Protein AF-A0A2V4PLL8-F1 (afdb_monomer_lite)

InterPro domains:
  IPR000768 NAD:arginine ADP-ribosyltransferase, ART [PF01129] (2-124)

pLDDT: mean 89.36, std 10.66, range [39.69, 97.69]

Radius of gyration: 14.72 Å; chains: 1; bounding box: 43×27×40 Å

Organism: Pseudomonas syringae pv. maculicola (NCBI:txid59511)

Structure (mmCIF, N/CA/C/O backbone):
data_AF-A0A2V4PLL8-F1
#
_entry.id   AF-A0A2V4PLL8-F1
#
loop_
_atom_site.group_PDB
_atom_site.id
_atom_site.type_symbol
_atom_site.label_atom_id
_atom_site.label_alt_id
_atom_site.label_comp_id
_atom_site.label_asym_id
_atom_site.label_entity_id
_atom_site.label_seq_id
_atom_site.pdbx_PDB_ins_code
_atom_site.Cartn_x
_atom_site.Cartn_y
_atom_site.Cartn_z
_atom_site.occupancy
_atom_site.B_iso_or_equiv
_atom_site.auth_seq_id
_atom_site.auth_comp_id
_atom_site.auth_asym_id
_atom_site.auth_atom_id
_atom_site.pdbx_PDB_model_num
ATOM 1 N N . MET A 1 1 ? 3.994 18.434 -11.776 1.00 63.34 1 MET A N 1
ATOM 2 C CA . MET A 1 1 ? 4.853 17.495 -11.018 1.00 63.34 1 MET A CA 1
ATOM 3 C C . MET A 1 1 ? 4.157 16.152 -10.821 1.00 63.34 1 MET A C 1
ATOM 5 O O . MET A 1 1 ? 4.685 15.159 -11.295 1.00 63.34 1 MET A O 1
ATOM 9 N N . VAL A 1 2 ? 2.945 16.130 -10.252 1.00 78.50 2 VAL A N 1
ATOM 10 C CA . VAL A 1 2 ? 2.124 14.910 -10.086 1.00 78.50 2 VAL A CA 1
ATOM 11 C C . VAL A 1 2 ? 1.941 14.129 -11.397 1.00 78.50 2 VAL A C 1
ATOM 13 O O . VAL A 1 2 ? 2.219 12.937 -11.434 1.00 78.50 2 VAL A O 1
ATOM 16 N N . GLU A 1 3 ? 1.580 14.798 -12.496 1.00 85.56 3 GLU A N 1
ATOM 17 C CA . GLU A 1 3 ? 1.367 14.130 -13.795 1.00 85.56 3 GLU A CA 1
ATOM 18 C C . GLU A 1 3 ? 2.640 13.518 -14.400 1.00 85.56 3 GLU A C 1
ATOM 20 O O . GLU A 1 3 ? 2.586 12.474 -15.047 1.00 85.56 3 GLU A O 1
ATOM 25 N N . ALA A 1 4 ? 3.807 14.116 -14.143 1.00 87.62 4 ALA A N 1
ATOM 26 C CA . ALA A 1 4 ? 5.080 13.561 -14.596 1.00 87.62 4 ALA A CA 1
ATOM 27 C C . ALA A 1 4 ? 5.420 12.272 -13.835 1.00 87.62 4 ALA A C 1
ATOM 29 O O . ALA A 1 4 ? 5.843 11.299 -14.455 1.00 87.62 4 ALA A O 1
ATOM 30 N N . LEU A 1 5 ? 5.169 12.242 -12.520 1.00 88.00 5 LEU A N 1
ATOM 31 C CA . LEU A 1 5 ? 5.356 11.039 -11.711 1.00 88.00 5 LEU A CA 1
ATOM 32 C C . LEU A 1 5 ? 4.374 9.936 -12.121 1.00 88.00 5 LEU A C 1
ATOM 34 O O . LEU A 1 5 ? 4.809 8.818 -12.376 1.00 88.00 5 LEU A O 1
ATOM 38 N N . LYS A 1 6 ? 3.080 10.255 -12.291 1.00 87.62 6 LYS A N 1
ATOM 39 C CA . LYS A 1 6 ? 2.087 9.294 -12.811 1.00 87.62 6 LYS A CA 1
ATOM 40 C C . LYS A 1 6 ? 2.541 8.692 -14.142 1.00 87.62 6 LYS A C 1
ATOM 42 O O . LYS A 1 6 ? 2.541 7.475 -14.303 1.00 87.62 6 LYS A O 1
ATOM 47 N N . SER A 1 7 ? 2.968 9.540 -15.081 1.00 91.06 7 SER A N 1
ATOM 48 C CA . SER A 1 7 ? 3.456 9.097 -16.390 1.00 91.06 7 SER A CA 1
ATOM 49 C C . SER A 1 7 ? 4.719 8.236 -16.284 1.00 91.06 7 SER A C 1
ATOM 51 O O . SER A 1 7 ? 4.828 7.227 -16.977 1.00 91.06 7 SER A O 1
ATOM 53 N N . GLY A 1 8 ? 5.660 8.612 -15.415 1.00 91.25 8 GLY A N 1
ATOM 54 C CA . GLY A 1 8 ? 6.888 7.860 -15.165 1.00 91.25 8 GLY A CA 1
ATOM 55 C C . GLY A 1 8 ? 6.607 6.462 -14.620 1.00 91.25 8 GLY A C 1
ATOM 56 O O . GLY A 1 8 ? 7.040 5.481 -15.220 1.00 91.25 8 GLY A O 1
ATOM 57 N N . LEU A 1 9 ? 5.807 6.362 -13.554 1.00 91.81 9 LEU A N 1
ATOM 58 C CA . LEU A 1 9 ? 5.419 5.076 -12.966 1.00 91.81 9 LEU A CA 1
ATOM 59 C C . LEU A 1 9 ? 4.672 4.197 -13.975 1.00 91.81 9 LEU A C 1
ATOM 61 O O . LEU A 1 9 ? 4.987 3.020 -14.108 1.00 91.81 9 LEU A O 1
ATOM 65 N N . ALA A 1 10 ? 3.752 4.768 -14.759 1.00 92.25 10 ALA A N 1
ATOM 66 C CA . ALA A 1 10 ? 3.019 4.024 -15.784 1.00 92.25 10 ALA A CA 1
ATOM 67 C C . ALA A 1 10 ? 3.920 3.472 -16.904 1.00 92.25 10 ALA A C 1
ATOM 69 O O . ALA A 1 10 ? 3.582 2.464 -17.527 1.00 92.25 10 ALA A O 1
ATOM 70 N N . LYS A 1 11 ? 5.052 4.128 -17.192 1.00 93.12 11 LYS A N 1
ATOM 71 C CA . LYS A 1 11 ? 6.058 3.607 -18.129 1.00 93.12 11 LYS A CA 1
ATOM 72 C C . LYS A 1 11 ? 6.869 2.482 -17.492 1.00 93.12 11 LYS A C 1
ATOM 74 O O . LYS A 1 11 ? 7.015 1.445 -18.128 1.00 93.12 11 LYS A O 1
ATOM 79 N N . LEU A 1 12 ? 7.339 2.676 -16.258 1.00 93.25 12 LEU A N 1
ATOM 80 C CA . LEU A 1 12 ? 8.117 1.677 -15.517 1.00 93.25 12 LEU A CA 1
ATOM 81 C C . LEU A 1 12 ? 7.322 0.391 -15.274 1.00 93.25 12 LEU A C 1
ATOM 83 O O . LEU A 1 12 ? 7.858 -0.689 -15.466 1.00 93.25 12 LEU A O 1
ATOM 87 N N . ALA A 1 13 ? 6.026 0.488 -14.967 1.00 92.00 13 ALA A N 1
ATOM 88 C CA . ALA A 1 13 ? 5.156 -0.667 -14.726 1.00 92.00 13 ALA A CA 1
ATOM 89 C C . ALA A 1 13 ? 5.066 -1.658 -15.910 1.00 92.00 13 ALA A C 1
ATOM 91 O O . ALA A 1 13 ? 4.649 -2.804 -15.737 1.00 92.00 13 ALA A O 1
ATOM 92 N N . ARG A 1 14 ? 5.439 -1.230 -17.126 1.00 92.56 14 ARG A N 1
ATOM 93 C CA . ARG A 1 14 ? 5.466 -2.084 -18.328 1.00 92.56 14 ARG A CA 1
ATOM 94 C C . ARG A 1 14 ? 6.703 -2.973 -18.400 1.00 92.56 14 ARG A C 1
ATOM 96 O O . ARG A 1 14 ? 6.701 -3.926 -19.174 1.00 92.56 14 ARG A O 1
ATOM 103 N N . ASP A 1 15 ? 7.739 -2.643 -17.641 1.00 94.06 15 ASP A N 1
ATOM 104 C CA . ASP A 1 15 ? 8.961 -3.424 -17.551 1.00 94.06 15 ASP A CA 1
ATOM 105 C C . ASP A 1 15 ? 8.856 -4.399 -16.364 1.00 94.06 15 ASP A C 1
ATOM 107 O O . ASP A 1 15 ? 8.627 -3.956 -15.232 1.00 94.06 15 ASP A O 1
ATOM 111 N N . PRO A 1 16 ? 9.014 -5.717 -16.587 1.00 92.50 16 PRO A N 1
ATOM 112 C CA . PRO A 1 16 ? 8.994 -6.710 -15.519 1.00 92.50 16 PRO A CA 1
ATOM 113 C C . PRO A 1 16 ? 10.003 -6.452 -14.392 1.00 92.50 16 PRO A C 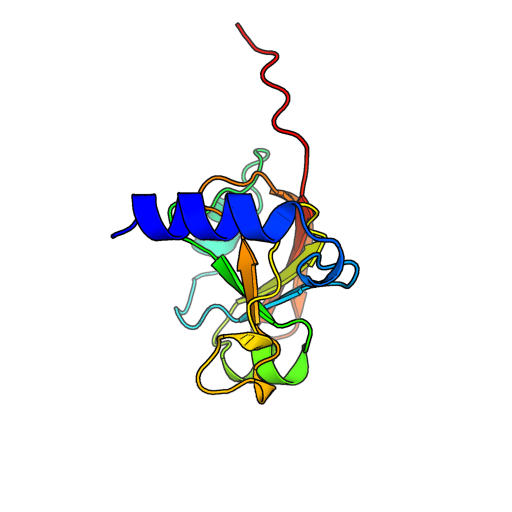1
ATOM 115 O O . PRO A 1 16 ? 9.745 -6.862 -13.263 1.00 92.50 16 PRO A O 1
ATOM 118 N N . GLU A 1 17 ? 11.124 -5.771 -14.659 1.00 92.25 17 GLU A N 1
ATOM 119 C CA . GLU A 1 17 ? 12.139 -5.467 -13.637 1.00 92.25 17 GLU A CA 1
ATOM 120 C C . GLU A 1 17 ? 11.615 -4.516 -12.546 1.00 92.25 17 GLU A C 1
ATOM 122 O O . GLU A 1 17 ? 12.024 -4.598 -11.385 1.00 92.25 17 GLU A O 1
ATOM 127 N N . TYR A 1 18 ? 10.665 -3.641 -12.894 1.00 93.88 18 TYR A N 1
ATOM 128 C CA . TYR A 1 18 ? 10.075 -2.679 -11.960 1.00 93.88 18 TYR A CA 1
ATOM 129 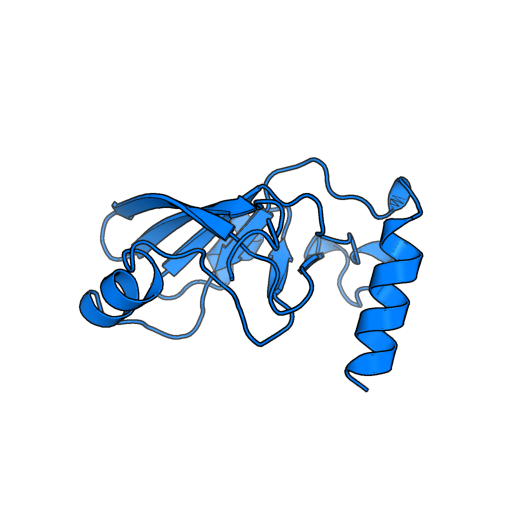C C . TYR A 1 18 ? 8.731 -3.138 -11.382 1.00 93.88 18 TYR A C 1
ATOM 131 O O . TYR A 1 18 ? 8.103 -2.388 -10.633 1.00 93.88 18 TYR A O 1
ATOM 139 N N . GLN A 1 19 ? 8.276 -4.352 -11.693 1.00 93.56 19 GLN A N 1
ATOM 140 C CA . GLN A 1 19 ? 7.071 -4.920 -11.090 1.00 93.56 19 GLN A CA 1
ATOM 141 C C . GLN A 1 19 ? 7.370 -5.496 -9.705 1.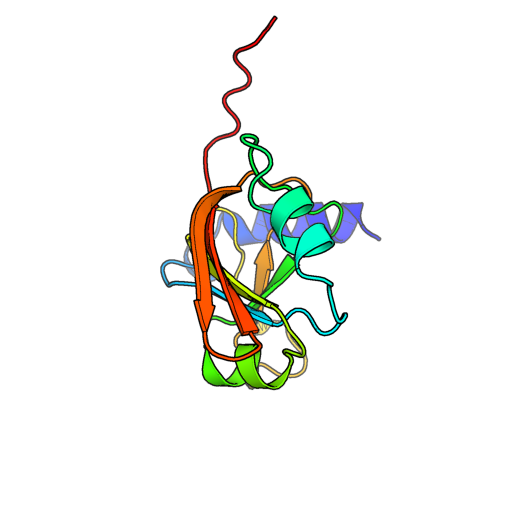00 93.56 19 GLN A C 1
ATOM 143 O O . GLN A 1 19 ? 8.449 -6.025 -9.439 1.00 93.56 19 GLN A O 1
ATOM 148 N N . VAL A 1 20 ? 6.389 -5.416 -8.806 1.00 93.50 20 VAL A N 1
ATOM 149 C CA . VAL A 1 20 ? 6.493 -5.973 -7.454 1.00 93.50 20 VAL A CA 1
ATOM 150 C C . VAL A 1 20 ? 5.589 -7.193 -7.333 1.00 93.50 20 V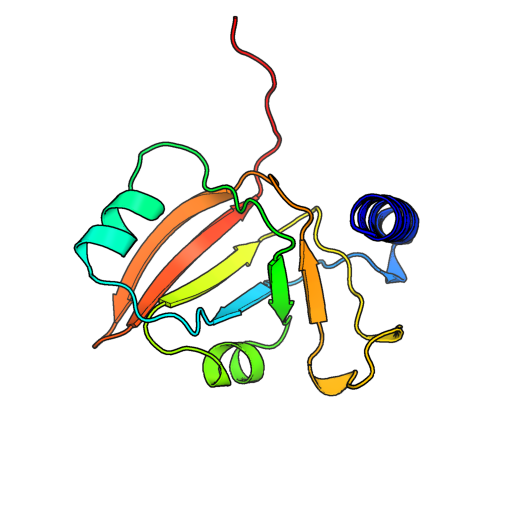AL A C 1
ATOM 152 O O . VAL A 1 20 ? 4.373 -7.081 -7.429 1.00 93.50 20 VAL A O 1
ATOM 155 N N . ALA A 1 21 ? 6.183 -8.361 -7.086 1.00 90.19 21 ALA A N 1
ATOM 156 C CA . ALA A 1 21 ? 5.463 -9.631 -6.917 1.00 90.19 21 ALA A CA 1
ATOM 157 C C . ALA A 1 21 ? 5.465 -10.149 -5.464 1.00 90.19 21 ALA A C 1
ATOM 159 O O . ALA A 1 21 ? 5.139 -11.307 -5.207 1.00 90.19 21 ALA A O 1
ATOM 160 N N . VAL A 1 22 ? 5.868 -9.309 -4.510 1.00 93.50 22 VAL A N 1
ATOM 161 C CA . VAL A 1 22 ? 5.973 -9.644 -3.083 1.00 93.50 22 VAL A CA 1
ATOM 162 C C . VAL A 1 22 ? 5.040 -8.760 -2.252 1.00 93.50 22 VAL A C 1
ATOM 164 O O . VAL A 1 22 ? 4.666 -7.679 -2.712 1.00 93.50 22 VAL A O 1
ATOM 167 N N . PRO A 1 23 ? 4.655 -9.185 -1.034 1.00 95.44 23 PRO A N 1
ATOM 168 C CA . PRO A 1 23 ? 3.895 -8.336 -0.127 1.00 95.44 23 PRO A CA 1
ATOM 169 C C . PRO A 1 23 ? 4.597 -7.004 0.150 1.00 95.44 23 PRO A C 1
ATOM 171 O O . PRO A 1 23 ? 5.823 -6.931 0.247 1.00 95.44 23 PRO A O 1
ATOM 174 N N . LEU A 1 24 ? 3.789 -5.961 0.306 1.00 97.12 24 LEU A N 1
ATOM 175 C CA . LEU A 1 24 ? 4.224 -4.607 0.607 1.00 97.12 24 LEU A CA 1
ATOM 176 C C . LEU A 1 24 ? 3.783 -4.189 2.002 1.00 97.12 24 LEU A C 1
ATOM 178 O O . LEU A 1 24 ? 2.796 -4.684 2.550 1.00 97.12 24 LEU A O 1
ATOM 182 N N . HIS A 1 25 ? 4.521 -3.246 2.569 1.00 96.06 25 HIS A N 1
ATOM 183 C CA . HIS A 1 25 ? 4.345 -2.794 3.936 1.00 96.06 25 HIS A CA 1
ATOM 184 C C . HIS A 1 25 ? 4.412 -1.276 4.017 1.00 96.06 25 HIS A C 1
ATOM 186 O O . HIS A 1 25 ? 5.248 -0.638 3.373 1.00 96.06 25 HIS A O 1
ATOM 192 N N . ARG A 1 26 ? 3.553 -0.689 4.848 1.00 94.25 26 ARG A N 1
ATOM 193 C CA . ARG A 1 26 ? 3.587 0.745 5.148 1.00 94.25 26 ARG A CA 1
ATOM 194 C C . ARG A 1 26 ? 3.184 0.997 6.591 1.00 94.25 26 ARG A C 1
ATOM 196 O O . ARG A 1 26 ? 2.075 0.654 6.988 1.00 94.25 26 ARG A O 1
ATOM 203 N N . GLY A 1 27 ? 4.063 1.640 7.351 1.00 92.50 27 GLY A N 1
ATOM 204 C CA . GLY A 1 27 ? 3.685 2.300 8.596 1.00 92.50 27 GLY A CA 1
ATOM 205 C C . GLY A 1 27 ? 3.000 3.633 8.302 1.00 92.50 27 GLY A C 1
ATOM 206 O O . GLY A 1 27 ? 3.401 4.359 7.391 1.00 92.50 27 GLY A O 1
ATOM 207 N N . ILE A 1 28 ? 1.954 3.958 9.056 1.00 90.06 28 ILE A N 1
ATOM 208 C CA . ILE A 1 28 ? 1.374 5.300 9.068 1.00 90.06 28 ILE A CA 1
ATOM 209 C C . ILE A 1 28 ? 1.946 6.032 10.283 1.00 90.06 28 ILE A C 1
ATOM 211 O O . ILE A 1 28 ? 1.693 5.654 11.427 1.00 90.06 28 ILE A O 1
ATOM 215 N N . GLU A 1 29 ? 2.706 7.096 10.021 1.00 85.56 29 GLU A N 1
ATOM 216 C CA . GLU A 1 29 ? 3.317 7.937 11.058 1.00 85.56 29 GLU A CA 1
ATOM 217 C C . GLU A 1 29 ? 2.272 8.762 11.823 1.00 85.56 29 GLU A C 1
ATOM 219 O O . GLU A 1 29 ? 2.395 8.984 13.026 1.00 85.56 29 GLU A O 1
ATOM 224 N N . LYS A 1 30 ? 1.197 9.196 11.155 1.00 86.69 30 LYS A N 1
ATOM 225 C CA . LYS A 1 30 ? 0.107 9.915 11.818 1.00 86.69 30 LYS A CA 1
ATOM 226 C C . LYS A 1 30 ? -0.620 8.984 12.791 1.00 86.69 30 LYS A C 1
ATOM 228 O O . LYS A 1 30 ? -1.225 8.004 12.361 1.00 86.69 30 LYS A O 1
ATOM 233 N N . THR A 1 31 ? -0.642 9.353 14.070 1.00 89.00 31 THR A N 1
ATOM 234 C CA . THR A 1 31 ? -1.477 8.688 15.076 1.00 89.00 31 THR A CA 1
ATOM 235 C C . THR A 1 31 ? -2.952 8.784 14.693 1.00 89.00 31 THR A C 1
ATOM 237 O O . THR A 1 31 ? -3.443 9.881 14.418 1.00 89.00 31 THR A O 1
ATOM 240 N N . MET A 1 32 ? -3.649 7.647 14.686 1.00 91.31 32 MET A N 1
ATOM 241 C CA . MET A 1 32 ? -5.090 7.567 14.432 1.00 91.31 32 MET A CA 1
ATOM 242 C C . MET A 1 32 ? -5.825 7.013 15.647 1.00 91.31 32 MET A C 1
ATOM 244 O O . MET A 1 32 ? -5.332 6.101 16.316 1.00 91.31 32 MET A O 1
ATOM 248 N N . SER A 1 33 ? -7.010 7.551 15.928 1.00 94.31 33 SER A N 1
ATOM 249 C CA . SER A 1 33 ? -7.904 6.959 16.925 1.00 94.31 33 SER A CA 1
ATOM 250 C C . SER A 1 33 ? -8.524 5.659 16.401 1.00 94.31 33 SER A C 1
ATOM 252 O O . SER A 1 33 ? -8.615 5.437 15.192 1.00 94.31 33 SER A O 1
ATOM 254 N N . ASP A 1 34 ? -9.012 4.806 17.305 1.00 94.75 34 ASP A N 1
ATOM 255 C CA . ASP A 1 34 ? -9.725 3.582 16.912 1.00 94.75 34 ASP A CA 1
ATOM 256 C C . ASP A 1 34 ? -10.947 3.893 16.034 1.00 94.75 34 ASP A C 1
ATOM 258 O O . ASP A 1 34 ? -11.211 3.187 15.064 1.00 94.75 34 ASP A O 1
ATOM 262 N N . GLU A 1 35 ? -11.659 4.986 16.321 1.00 95.19 35 GLU A N 1
ATOM 263 C CA . GLU A 1 35 ? -12.794 5.439 15.514 1.00 95.19 35 GLU A CA 1
ATOM 264 C C . GLU A 1 35 ? -12.361 5.838 14.096 1.00 95.19 35 GLU A C 1
ATOM 266 O O . GLU A 1 35 ? -13.009 5.455 13.120 1.00 95.19 35 GLU A O 1
ATOM 271 N N . GLU A 1 36 ? -11.244 6.560 13.960 1.00 95.00 36 GLU A N 1
ATOM 272 C CA . GLU A 1 36 ? -10.698 6.944 12.655 1.00 95.00 36 GLU A CA 1
ATOM 273 C C . GLU A 1 36 ? -10.278 5.721 11.835 1.00 95.00 36 GLU A C 1
ATOM 275 O O . GLU A 1 36 ? -10.582 5.652 10.640 1.00 95.00 36 GLU A O 1
ATOM 280 N N . VAL A 1 37 ? -9.631 4.736 12.468 1.00 95.31 37 VAL A N 1
ATOM 281 C CA . VAL A 1 37 ? -9.242 3.479 11.813 1.00 95.31 37 VAL A CA 1
ATOM 282 C C . VAL A 1 37 ? -10.477 2.726 11.331 1.00 95.31 37 VAL A C 1
ATOM 284 O O . VAL A 1 37 ? -10.551 2.365 10.157 1.00 95.31 37 VAL A O 1
ATOM 287 N N . MET A 1 38 ? -11.475 2.535 12.195 1.00 95.25 38 MET A N 1
ATOM 288 C CA . MET A 1 38 ? -12.700 1.820 11.830 1.00 95.25 38 MET A CA 1
ATOM 289 C C . MET A 1 38 ? -13.463 2.541 10.716 1.00 95.25 38 MET A C 1
ATOM 291 O O . MET A 1 38 ? -13.905 1.907 9.761 1.00 95.25 38 MET A O 1
AT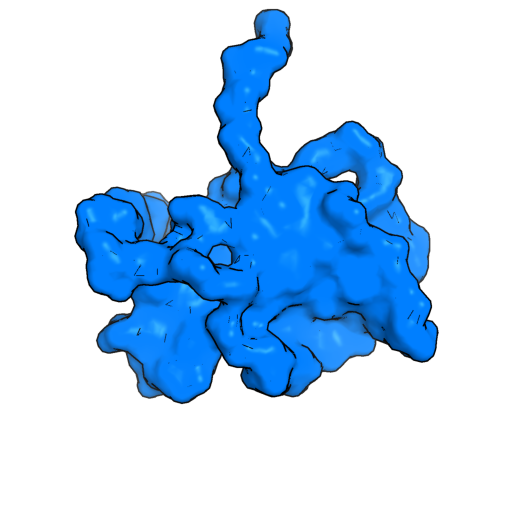OM 295 N N . LYS A 1 39 ? -13.566 3.871 10.771 1.00 94.25 39 LYS A N 1
ATOM 296 C CA . LYS A 1 39 ? -14.206 4.656 9.709 1.00 94.25 39 LYS A CA 1
ATOM 297 C C . LYS A 1 39 ? -13.475 4.525 8.372 1.00 94.25 39 LYS A C 1
ATOM 299 O O . LYS A 1 39 ? -14.123 4.475 7.328 1.00 94.25 39 LYS A O 1
ATOM 304 N N . ARG A 1 40 ? -12.140 4.493 8.392 1.00 93.69 40 ARG A N 1
ATOM 305 C CA . ARG A 1 40 ? -11.309 4.435 7.182 1.00 93.69 40 ARG A CA 1
ATOM 306 C C . ARG A 1 40 ? -11.260 3.036 6.569 1.00 93.69 40 ARG A C 1
ATOM 308 O O . ARG A 1 40 ? -11.365 2.918 5.352 1.00 93.69 40 ARG A O 1
ATOM 315 N N . PHE A 1 41 ? -11.113 2.002 7.393 1.00 95.31 41 PHE A N 1
ATOM 316 C CA . PHE A 1 41 ? -10.807 0.640 6.944 1.00 95.31 41 PHE A CA 1
ATOM 317 C C . PHE A 1 41 ? -11.948 -0.367 7.154 1.00 95.31 41 PHE A C 1
ATOM 319 O O . PHE A 1 41 ? -11.866 -1.479 6.657 1.00 95.31 41 PHE A O 1
ATOM 326 N N . ASN A 1 42 ? -13.039 -0.002 7.829 1.00 92.19 42 ASN A N 1
ATOM 327 C CA . ASN A 1 42 ? -14.230 -0.851 7.972 1.00 92.19 42 ASN A CA 1
ATOM 328 C C . ASN A 1 42 ? -15.482 -0.200 7.358 1.00 92.19 42 ASN A C 1
ATOM 330 O O . ASN A 1 42 ? -16.595 -0.340 7.859 1.00 92.19 42 ASN A O 1
ATOM 334 N N . SER A 1 43 ? -15.302 0.563 6.279 1.00 85.88 43 SER A N 1
ATOM 335 C CA . SER A 1 43 ? -16.378 1.332 5.637 1.00 85.88 43 SER A CA 1
ATOM 336 C C . SER A 1 43 ? -17.301 0.495 4.739 1.00 85.88 43 SER A C 1
ATOM 338 O O . SER A 1 43 ? -18.313 1.006 4.259 1.00 85.88 43 SER A O 1
ATOM 340 N N . GLY A 1 44 ? -16.945 -0.767 4.466 1.00 85.12 44 GLY A N 1
ATOM 341 C CA . GLY A 1 44 ? -17.625 -1.619 3.483 1.00 85.12 44 GLY A CA 1
ATOM 342 C C . GLY A 1 44 ? -17.379 -1.209 2.024 1.00 85.12 44 GLY A C 1
ATOM 343 O O . GLY A 1 44 ? -18.035 -1.729 1.126 1.00 85.12 44 GLY A O 1
ATOM 344 N N . ARG A 1 45 ? -16.458 -0.269 1.776 1.00 89.81 45 ARG A N 1
ATOM 345 C CA . ARG A 1 45 ? -16.038 0.174 0.439 1.00 89.81 45 ARG A CA 1
ATOM 346 C C . ARG A 1 45 ? -14.538 -0.061 0.254 1.00 89.81 45 ARG A C 1
ATOM 348 O O . ARG A 1 45 ? -13.816 -0.060 1.254 1.00 89.81 45 ARG A O 1
ATOM 355 N N . PRO A 1 46 ? -14.052 -0.197 -0.994 1.00 93.94 46 PRO A N 1
ATOM 356 C CA . PRO A 1 46 ? -12.621 -0.231 -1.253 1.00 93.94 46 PRO A CA 1
ATOM 357 C C . PRO A 1 46 ? -11.926 1.004 -0.677 1.00 93.94 46 PRO A C 1
ATOM 359 O O . PRO A 1 46 ? -12.369 2.140 -0.870 1.00 93.94 46 PRO A O 1
ATOM 362 N N . TYR A 1 47 ? -10.828 0.768 0.026 1.00 95.31 47 TYR A N 1
ATOM 363 C CA . TYR A 1 47 ? -9.910 1.793 0.474 1.00 95.31 47 TYR A CA 1
ATOM 364 C C . TYR A 1 47 ? -9.165 2.386 -0.727 1.00 95.31 47 TYR A C 1
ATOM 366 O O . TYR A 1 47 ? -8.671 1.655 -1.586 1.00 95.31 47 TYR A O 1
ATOM 374 N N . ARG A 1 48 ? -9.074 3.716 -0.771 1.00 95.25 48 ARG A N 1
ATOM 375 C CA . ARG A 1 48 ? -8.303 4.472 -1.762 1.00 95.25 48 ARG A CA 1
ATOM 376 C C . ARG A 1 48 ? -7.521 5.563 -1.049 1.00 95.25 48 ARG A C 1
ATOM 378 O O . ARG A 1 48 ? -8.048 6.216 -0.147 1.00 95.25 48 ARG A O 1
ATOM 385 N N . ASP A 1 49 ? -6.266 5.740 -1.442 1.00 93.12 49 ASP A N 1
ATOM 386 C CA . ASP A 1 49 ? -5.453 6.870 -0.996 1.00 93.12 49 ASP A CA 1
ATOM 387 C C . ASP A 1 49 ? -5.444 7.948 -2.084 1.00 93.12 49 ASP A C 1
ATOM 389 O O . ASP A 1 49 ? -5.267 7.653 -3.266 1.00 93.12 49 ASP A O 1
ATOM 393 N N . GLU A 1 50 ? -5.661 9.198 -1.687 1.00 92.00 50 GLU A N 1
ATOM 394 C CA . GLU A 1 50 ? -5.650 10.350 -2.593 1.00 92.00 50 GLU A CA 1
ATOM 395 C C . GLU A 1 50 ? -4.234 10.680 -3.085 1.00 92.00 50 GLU A C 1
ATOM 397 O O . GLU A 1 50 ? -4.059 11.323 -4.123 1.00 92.00 50 GLU A O 1
ATOM 402 N N . ALA A 1 51 ? -3.215 10.265 -2.330 1.00 92.56 51 ALA A N 1
ATOM 403 C CA . ALA A 1 51 ? -1.814 10.485 -2.645 1.00 92.56 51 ALA A CA 1
ATOM 404 C C . ALA A 1 51 ? -1.154 9.217 -3.200 1.00 92.56 51 ALA A C 1
ATOM 406 O O . ALA A 1 51 ? -1.698 8.116 -3.154 1.00 92.56 51 ALA A O 1
ATOM 407 N N . PHE A 1 52 ? 0.068 9.376 -3.709 1.00 93.88 52 PHE A N 1
ATOM 408 C CA . PHE A 1 52 ? 0.933 8.227 -3.955 1.00 93.88 52 PHE A CA 1
ATOM 409 C C . PHE A 1 52 ? 1.251 7.552 -2.627 1.00 93.88 52 PHE A C 1
ATOM 411 O O . PHE A 1 52 ? 1.611 8.218 -1.651 1.00 93.88 52 PHE A O 1
ATOM 418 N N . MET A 1 53 ? 1.158 6.230 -2.603 1.00 94.19 53 MET A N 1
ATOM 419 C CA . MET A 1 53 ? 1.465 5.468 -1.406 1.00 94.19 53 MET A CA 1
ATOM 420 C C . MET A 1 53 ? 2.882 4.910 -1.508 1.00 94.19 53 MET A C 1
ATOM 422 O O . MET A 1 53 ? 3.126 3.965 -2.256 1.00 94.19 53 MET A O 1
ATOM 426 N N . SER A 1 54 ? 3.808 5.490 -0.742 1.00 93.38 54 SER A N 1
ATOM 427 C CA . SER A 1 54 ? 5.142 4.914 -0.536 1.00 93.38 54 SER A CA 1
ATOM 428 C C . SER A 1 54 ? 5.047 3.684 0.359 1.00 93.38 54 SER A C 1
ATOM 430 O O . SER A 1 54 ? 4.484 3.734 1.457 1.00 93.38 54 SER A O 1
ATOM 432 N N . THR A 1 55 ? 5.596 2.574 -0.100 1.00 95.00 55 THR A N 1
ATOM 433 C CA . THR A 1 55 ? 5.591 1.291 0.603 1.00 95.00 55 THR A CA 1
ATOM 434 C C . THR A 1 55 ? 6.980 0.674 0.535 1.00 95.00 55 THR A C 1
ATOM 436 O O . THR A 1 55 ? 7.803 1.083 -0.278 1.00 95.00 55 THR A O 1
ATOM 439 N N . SER A 1 56 ? 7.249 -0.313 1.379 1.00 94.56 56 SER A N 1
ATOM 440 C CA . SER A 1 56 ? 8.478 -1.098 1.327 1.00 94.56 56 SER A CA 1
ATOM 441 C C . SER A 1 56 ? 8.149 -2.571 1.139 1.00 94.56 56 SER A C 1
ATOM 443 O O . SER A 1 56 ? 7.165 -3.072 1.684 1.00 94.56 56 SER A O 1
ATOM 445 N N . THR A 1 57 ? 9.005 -3.284 0.415 1.00 93.12 57 THR A N 1
ATOM 446 C CA . THR A 1 57 ? 8.989 -4.759 0.398 1.00 93.12 57 THR A CA 1
ATOM 447 C C . THR A 1 57 ? 9.584 -5.366 1.677 1.00 93.12 57 THR A C 1
ATOM 449 O O . THR A 1 57 ? 9.563 -6.580 1.863 1.00 93.12 57 THR A O 1
ATOM 452 N N . ASP A 1 58 ? 10.110 -4.535 2.584 1.00 91.44 58 ASP A N 1
ATOM 453 C CA . ASP A 1 58 ? 10.702 -4.945 3.852 1.00 91.44 58 ASP A CA 1
ATOM 454 C C . ASP A 1 58 ? 9.856 -4.469 5.037 1.00 91.44 58 ASP A C 1
ATOM 456 O O . ASP A 1 58 ? 9.729 -3.277 5.330 1.00 91.44 58 ASP A O 1
ATOM 460 N N . SER A 1 59 ? 9.268 -5.433 5.743 1.00 87.88 59 SER A N 1
ATOM 461 C CA . SER A 1 59 ? 8.400 -5.148 6.884 1.00 87.88 59 SER A CA 1
ATOM 462 C C . SER A 1 59 ? 9.137 -4.506 8.059 1.00 87.88 59 SER A C 1
ATOM 464 O O . SER A 1 59 ? 8.520 -3.738 8.795 1.00 87.88 59 SER A O 1
ATOM 466 N N . VAL A 1 60 ? 10.436 -4.768 8.246 1.00 86.88 60 VAL A N 1
ATOM 467 C CA . VAL A 1 60 ? 11.208 -4.191 9.359 1.00 86.88 60 VAL A CA 1
ATOM 468 C C . VAL A 1 60 ? 11.383 -2.692 9.140 1.00 86.88 60 VAL A C 1
ATOM 470 O O . VAL A 1 60 ? 11.141 -1.901 10.052 1.00 86.88 60 VAL A O 1
ATOM 473 N N . ILE A 1 61 ? 11.720 -2.303 7.909 1.00 86.12 61 ILE A N 1
ATOM 474 C CA . ILE A 1 61 ? 11.865 -0.898 7.517 1.00 86.12 61 ILE A CA 1
ATOM 475 C C . ILE A 1 61 ? 10.521 -0.182 7.635 1.00 86.12 61 ILE A C 1
ATOM 477 O O . ILE A 1 61 ? 10.429 0.834 8.322 1.00 86.12 61 ILE A O 1
ATOM 481 N N . ALA A 1 62 ? 9.456 -0.742 7.056 1.00 83.31 62 ALA A N 1
ATOM 482 C CA . ALA A 1 62 ? 8.128 -0.134 7.118 1.00 83.31 62 ALA A CA 1
ATOM 483 C C . ALA A 1 62 ? 7.602 0.030 8.555 1.00 83.31 62 ALA A C 1
ATOM 485 O O . ALA A 1 62 ? 6.990 1.050 8.874 1.00 83.31 62 ALA A O 1
ATOM 486 N N . ASN A 1 63 ? 7.850 -0.949 9.431 1.00 80.81 63 ASN A N 1
ATOM 487 C CA . ASN A 1 63 ? 7.408 -0.897 10.826 1.00 80.81 63 ASN A CA 1
ATOM 488 C C . ASN A 1 63 ? 8.205 0.103 11.671 1.00 80.81 63 ASN A C 1
ATOM 490 O O . ASN A 1 63 ? 7.674 0.593 12.662 1.00 80.81 63 ASN A O 1
ATOM 494 N N . SER A 1 64 ? 9.435 0.452 11.283 1.00 79.88 64 SER A N 1
ATOM 495 C CA . SER A 1 64 ? 10.204 1.494 11.982 1.00 79.88 64 SER A CA 1
ATOM 496 C C . SER A 1 64 ? 9.586 2.894 11.854 1.00 79.88 64 SER A C 1
ATOM 498 O O . SER A 1 64 ? 9.876 3.767 12.666 1.00 79.88 64 SER A O 1
ATOM 500 N N . LEU A 1 65 ? 8.698 3.088 10.872 1.00 71.50 65 LEU A N 1
ATOM 501 C CA . LEU A 1 65 ? 8.032 4.356 10.560 1.00 71.50 65 LEU A CA 1
ATOM 502 C C . LEU A 1 65 ? 6.599 4.447 11.122 1.00 71.50 65 LEU A C 1
ATOM 504 O O . LEU A 1 65 ? 5.874 5.393 10.816 1.00 71.50 65 LEU A O 1
ATOM 508 N N . THR A 1 66 ? 6.144 3.451 11.892 1.00 74.06 66 THR A N 1
ATOM 509 C CA . THR A 1 66 ? 4.747 3.373 12.349 1.00 74.06 66 THR A CA 1
ATOM 510 C C . THR A 1 66 ? 4.543 3.985 13.731 1.00 74.06 66 THR A C 1
ATOM 512 O O . THR A 1 66 ? 5.356 3.790 14.634 1.00 74.06 66 THR A O 1
ATOM 515 N N . SER A 1 67 ? 3.412 4.667 13.927 1.00 71.12 67 SER A N 1
ATOM 516 C CA . SER A 1 67 ? 2.985 5.153 15.249 1.00 71.12 67 SER A CA 1
ATOM 517 C C . SER A 1 67 ? 1.738 4.450 15.789 1.00 71.12 67 SER A C 1
ATOM 519 O O . SER A 1 67 ? 1.543 4.403 17.002 1.00 71.12 67 SER A O 1
ATOM 521 N N . SER A 1 68 ? 0.873 3.919 14.915 1.00 86.56 68 SER A N 1
ATOM 522 C CA . SER A 1 68 ? -0.418 3.339 15.331 1.00 86.56 68 SER A CA 1
ATOM 523 C C . SER A 1 68 ? -1.082 2.401 14.318 1.00 86.56 68 SER A C 1
ATOM 525 O O . SER A 1 68 ? -1.929 1.600 14.713 1.00 86.56 68 SER A O 1
ATOM 527 N N . VAL A 1 69 ? -0.717 2.458 13.032 1.00 93.75 69 VAL A N 1
ATOM 528 C CA . VAL A 1 69 ? -1.331 1.633 11.981 1.00 93.75 69 VAL A CA 1
ATOM 529 C C . VAL A 1 69 ? -0.265 1.118 11.023 1.00 93.75 69 VAL A C 1
ATOM 531 O O . VAL A 1 69 ? 0.473 1.901 10.427 1.00 93.75 69 VAL A O 1
ATOM 534 N N . THR A 1 70 ? -0.233 -0.193 10.822 1.00 94.31 70 THR A N 1
ATOM 535 C CA . THR A 1 70 ? 0.574 -0.857 9.799 1.00 94.31 70 THR A CA 1
ATOM 536 C C . THR A 1 70 ? -0.339 -1.441 8.728 1.00 94.31 70 THR A C 1
ATOM 538 O O . THR A 1 70 ? -1.290 -2.166 9.026 1.00 94.31 70 THR A O 1
ATOM 541 N N . LEU A 1 71 ? -0.026 -1.143 7.471 1.00 95.94 71 LEU A N 1
ATOM 542 C CA . LEU A 1 71 ? -0.674 -1.712 6.297 1.00 95.94 71 LEU A CA 1
ATOM 543 C C . LEU A 1 71 ? 0.180 -2.852 5.736 1.00 95.94 71 LEU A C 1
ATOM 545 O O . LEU A 1 71 ? 1.396 -2.703 5.576 1.00 95.94 71 LEU A O 1
ATOM 549 N N . HIS A 1 72 ? -0.469 -3.958 5.394 1.00 96.94 72 HIS A N 1
ATOM 550 C CA . HIS A 1 72 ? 0.096 -5.081 4.656 1.00 96.94 72 HIS A CA 1
ATOM 551 C C . HIS A 1 72 ? -0.655 -5.184 3.331 1.00 96.94 72 HIS A C 1
ATOM 553 O O . HIS A 1 72 ? -1.865 -5.382 3.334 1.00 96.94 72 HIS A O 1
ATOM 559 N N . LEU A 1 73 ? 0.032 -5.002 2.206 1.00 97.69 73 LEU A N 1
ATOM 560 C CA . LEU A 1 73 ? -0.611 -4.847 0.905 1.00 97.69 73 LEU A CA 1
ATOM 561 C C . LEU A 1 73 ? -0.189 -5.946 -0.067 1.00 97.69 73 LEU A C 1
ATOM 563 O O . LEU A 1 73 ? 0.992 -6.266 -0.199 1.00 97.69 73 LEU A O 1
ATOM 567 N N . GLN A 1 74 ? -1.163 -6.476 -0.798 1.00 97.00 74 GLN A N 1
ATOM 568 C CA . GLN A 1 74 ? -0.951 -7.209 -2.042 1.00 97.00 74 GLN A CA 1
ATOM 569 C C . GLN A 1 74 ? -1.364 -6.293 -3.188 1.00 97.00 74 GLN A C 1
ATOM 571 O O . GLN A 1 74 ? -2.543 -5.970 -3.312 1.00 97.00 74 GLN A O 1
ATOM 576 N N . SER A 1 75 ? -0.402 -5.850 -3.993 1.00 96.19 75 SER A N 1
ATOM 577 C CA . SER A 1 75 ? -0.630 -4.890 -5.072 1.00 96.19 75 SER A CA 1
ATOM 578 C C . SER A 1 75 ? -0.106 -5.431 -6.394 1.00 96.19 75 SER A C 1
ATOM 580 O O . SER A 1 75 ? 0.952 -6.052 -6.441 1.00 96.19 75 SER A O 1
ATOM 582 N N . THR A 1 76 ? -0.863 -5.187 -7.457 1.00 94.56 76 THR A N 1
ATOM 583 C CA . THR A 1 76 ? -0.490 -5.464 -8.848 1.00 94.56 76 THR A CA 1
ATOM 584 C C . THR A 1 76 ? -0.055 -4.207 -9.596 1.00 94.56 76 THR A C 1
ATOM 586 O O . THR A 1 76 ? 0.574 -4.316 -10.643 1.00 94.56 76 THR A O 1
ATOM 589 N N . SER A 1 77 ? -0.381 -3.018 -9.079 1.00 94.56 77 SER A N 1
ATOM 590 C CA . SER A 1 77 ? -0.006 -1.726 -9.674 1.00 94.56 77 SER A CA 1
ATOM 591 C C . SER A 1 77 ? 1.193 -1.049 -9.008 1.00 94.56 77 SER A C 1
ATOM 593 O O . SER A 1 77 ? 1.627 0.007 -9.473 1.00 94.56 77 SER A O 1
ATOM 595 N N . ALA A 1 78 ? 1.745 -1.631 -7.940 1.00 96.31 78 ALA A N 1
ATOM 596 C CA . ALA A 1 78 ? 2.954 -1.131 -7.304 1.00 96.31 78 ALA A CA 1
ATOM 597 C C . ALA A 1 78 ? 4.162 -1.191 -8.246 1.00 96.31 78 ALA A C 1
ATOM 599 O O . ALA A 1 78 ? 4.410 -2.197 -8.914 1.00 96.31 78 ALA A O 1
ATOM 600 N N . VAL A 1 79 ? 4.950 -0.120 -8.237 1.00 96.44 79 VAL A N 1
ATOM 601 C CA . VAL A 1 79 ? 6.166 0.008 -9.042 1.00 96.44 79 VAL A CA 1
ATOM 602 C C . VAL A 1 79 ? 7.371 0.068 -8.118 1.00 96.44 79 VAL A C 1
ATOM 604 O O . VAL A 1 79 ? 7.438 0.936 -7.249 1.00 96.44 79 VAL A O 1
ATOM 607 N N . ASN A 1 80 ? 8.329 -0.832 -8.319 1.00 94.81 80 ASN A N 1
ATOM 608 C CA . ASN A 1 80 ? 9.614 -0.819 -7.635 1.00 94.81 80 ASN A CA 1
ATOM 609 C C . ASN A 1 80 ? 10.424 0.397 -8.095 1.00 94.81 80 ASN A C 1
ATOM 611 O O . ASN A 1 80 ? 10.831 0.486 -9.255 1.00 94.81 80 ASN A O 1
ATOM 615 N N . VAL A 1 81 ? 10.675 1.322 -7.173 1.00 93.12 81 VAL A N 1
ATOM 616 C CA . VAL A 1 81 ? 11.470 2.530 -7.433 1.00 93.12 81 VAL A CA 1
ATOM 617 C C . VAL A 1 81 ? 12.813 2.512 -6.711 1.00 93.12 81 VAL A C 1
ATOM 619 O O . VAL A 1 81 ? 13.591 3.452 -6.858 1.00 93.12 81 VAL A O 1
ATOM 622 N N . SER A 1 82 ? 13.130 1.425 -5.999 1.00 88.38 82 SER A N 1
ATOM 623 C CA . SER A 1 82 ? 14.409 1.234 -5.301 1.00 88.38 82 SER A CA 1
ATOM 624 C C . SER A 1 82 ? 15.641 1.559 -6.161 1.00 88.38 82 SER A C 1
ATOM 626 O O . SER A 1 82 ? 16.557 2.182 -5.628 1.00 88.38 82 SER A O 1
ATOM 628 N N . PRO A 1 83 ? 15.693 1.221 -7.472 1.00 88.12 83 PRO A N 1
ATOM 629 C CA . PRO A 1 83 ? 16.835 1.569 -8.328 1.00 88.12 83 PRO A CA 1
ATOM 630 C C . PRO A 1 83 ? 17.045 3.077 -8.545 1.00 88.12 83 PRO A C 1
ATOM 632 O O . PRO A 1 83 ? 18.131 3.492 -8.941 1.00 88.12 83 PRO A O 1
ATOM 635 N N . PHE A 1 84 ? 16.017 3.894 -8.305 1.00 86.38 84 PHE A N 1
ATOM 636 C CA . PHE A 1 84 ? 16.041 5.350 -8.486 1.00 86.38 84 PHE A CA 1
ATOM 637 C C . PHE A 1 84 ? 16.057 6.117 -7.159 1.00 86.38 84 PHE A C 1
ATOM 639 O O . PHE A 1 84 ? 16.281 7.328 -7.153 1.00 86.38 84 PHE A O 1
ATOM 646 N N . ALA A 1 85 ? 15.793 5.435 -6.044 1.00 80.44 85 ALA A N 1
ATOM 647 C CA . ALA A 1 85 ? 15.763 6.040 -4.725 1.00 80.44 85 ALA A CA 1
ATOM 648 C C . ALA A 1 85 ? 17.171 6.474 -4.295 1.00 80.44 85 ALA A C 1
ATOM 650 O O . ALA A 1 85 ? 18.155 5.766 -4.514 1.00 80.44 85 ALA A O 1
ATOM 651 N N . MET A 1 86 ? 17.268 7.616 -3.605 1.00 79.19 86 MET A N 1
ATOM 652 C CA . MET A 1 86 ? 18.529 8.041 -2.977 1.00 79.19 86 MET A CA 1
ATOM 653 C C . MET A 1 86 ? 19.040 7.003 -1.969 1.00 79.19 86 MET A C 1
ATOM 655 O O . MET A 1 86 ? 20.245 6.892 -1.754 1.00 79.19 86 MET A O 1
ATOM 659 N N . ASN A 1 87 ? 18.121 6.241 -1.369 1.00 79.62 87 ASN A N 1
ATOM 660 C CA . ASN A 1 87 ? 18.407 5.183 -0.420 1.00 79.62 87 ASN A CA 1
ATOM 661 C C . ASN A 1 87 ? 17.761 3.862 -0.865 1.00 79.62 87 ASN A C 1
ATOM 663 O O . ASN A 1 87 ? 16.662 3.510 -0.443 1.00 79.62 87 ASN A O 1
ATOM 667 N N . ALA A 1 88 ? 18.464 3.095 -1.700 1.00 77.44 88 ALA A N 1
ATOM 668 C CA . ALA A 1 88 ? 17.973 1.806 -2.197 1.00 77.44 88 ALA A CA 1
ATOM 669 C C . ALA A 1 88 ? 17.683 0.775 -1.082 1.00 77.44 88 ALA A C 1
ATOM 671 O O . ALA A 1 88 ? 16.941 -0.181 -1.310 1.00 77.44 88 ALA A O 1
ATOM 672 N N . TYR A 1 89 ? 18.225 0.965 0.130 1.00 78.62 89 TYR A N 1
ATOM 673 C CA . TYR A 1 89 ? 17.958 0.081 1.268 1.00 78.62 89 TYR A CA 1
ATOM 674 C C . TYR A 1 89 ? 16.503 0.115 1.724 1.00 78.62 89 TYR A C 1
ATOM 676 O O . TYR A 1 89 ? 16.043 -0.874 2.283 1.00 78.62 89 TYR A O 1
ATOM 684 N N . GLU A 1 90 ? 15.767 1.195 1.449 1.00 80.69 90 GLU A N 1
ATOM 685 C CA . GLU A 1 90 ? 14.344 1.310 1.793 1.00 80.69 90 GLU A CA 1
ATOM 686 C C . GLU A 1 90 ? 13.470 0.315 1.026 1.00 80.69 90 GLU A C 1
ATOM 688 O O . GLU A 1 90 ? 12.339 0.045 1.441 1.00 80.69 90 GLU A O 1
ATOM 693 N N . LYS A 1 91 ? 14.010 -0.265 -0.059 1.00 88.38 91 LYS A N 1
ATOM 694 C CA . LYS A 1 91 ? 13.325 -1.214 -0.941 1.00 88.38 91 LYS A CA 1
ATOM 695 C C . LYS A 1 91 ? 11.932 -0.705 -1.327 1.00 88.38 91 LYS A C 1
ATOM 697 O O . LYS A 1 91 ? 10.930 -1.419 -1.188 1.00 88.38 91 LYS A O 1
ATOM 702 N N . GLU A 1 92 ? 11.894 0.571 -1.709 1.00 92.56 92 GLU A N 1
ATOM 703 C CA . GLU A 1 92 ? 10.672 1.330 -1.917 1.00 92.56 92 GLU A CA 1
ATOM 704 C C . GLU A 1 92 ? 9.924 0.857 -3.167 1.00 92.56 92 GLU A C 1
ATOM 706 O O . GLU A 1 92 ? 10.487 0.684 -4.256 1.00 92.56 92 GLU A O 1
ATOM 711 N N . ALA A 1 93 ? 8.614 0.720 -3.003 1.00 95.31 93 ALA A N 1
ATOM 712 C CA . ALA A 1 93 ? 7.664 0.620 -4.089 1.00 95.31 93 ALA A CA 1
ATOM 713 C C . ALA A 1 93 ? 6.571 1.677 -3.931 1.00 95.31 93 ALA A C 1
ATOM 715 O O . ALA A 1 93 ? 6.082 1.925 -2.825 1.00 95.31 93 ALA A O 1
ATOM 716 N N . ILE A 1 94 ? 6.165 2.282 -5.044 1.00 95.75 94 ILE A N 1
ATOM 717 C CA . ILE A 1 94 ? 5.129 3.314 -5.068 1.00 95.75 94 ILE A CA 1
ATOM 718 C C . ILE A 1 94 ? 3.868 2.753 -5.712 1.00 95.75 94 ILE A C 1
ATOM 720 O O . ILE A 1 94 ? 3.911 2.214 -6.818 1.00 95.75 94 ILE A O 1
ATOM 724 N N . ILE A 1 95 ? 2.738 2.938 -5.034 1.00 96.31 95 ILE A N 1
ATOM 725 C CA . ILE A 1 95 ? 1.408 2.652 -5.574 1.00 96.31 95 ILE A CA 1
ATOM 726 C C . ILE A 1 95 ? 0.787 3.972 -6.063 1.00 96.31 95 ILE A C 1
ATOM 728 O O . ILE A 1 95 ? 0.845 4.978 -5.338 1.00 96.31 95 ILE A O 1
ATOM 732 N N . PRO A 1 96 ? 0.206 4.006 -7.278 1.00 94.56 96 PRO A N 1
ATOM 733 C CA . PRO A 1 96 ? -0.493 5.179 -7.785 1.00 94.56 96 PRO A CA 1
ATOM 734 C C . PRO A 1 96 ? -1.656 5.636 -6.882 1.00 94.56 96 PRO A C 1
ATOM 736 O O . PRO A 1 96 ? -2.254 4.827 -6.172 1.00 94.56 96 PRO A O 1
ATOM 739 N N . PRO A 1 97 ? -2.025 6.929 -6.923 1.00 93.88 97 PRO A N 1
ATOM 740 C CA . PRO A 1 97 ? -3.204 7.419 -6.228 1.00 93.88 97 PRO A CA 1
ATOM 741 C C . PRO A 1 97 ? -4.466 6.740 -6.744 1.00 93.88 97 PRO A C 1
ATOM 743 O O . PRO A 1 97 ? -4.544 6.373 -7.917 1.00 93.88 97 PRO A O 1
ATOM 746 N N . GLN A 1 98 ? -5.479 6.661 -5.888 1.00 94.38 98 GLN A N 1
ATOM 747 C CA . GLN A 1 98 ? -6.795 6.098 -6.191 1.00 94.38 98 GLN A CA 1
ATOM 748 C C . GLN A 1 98 ? -6.816 4.606 -6.537 1.00 94.38 98 GLN A C 1
ATOM 750 O O . GLN A 1 98 ? -7.896 4.093 -6.830 1.00 94.38 98 GLN A O 1
ATOM 755 N N . THR A 1 99 ? -5.692 3.883 -6.453 1.00 95.44 99 THR A N 1
ATOM 756 C CA . THR A 1 99 ? -5.695 2.420 -6.579 1.00 95.44 99 THR A CA 1
ATOM 757 C C . THR A 1 99 ? -6.643 1.814 -5.531 1.00 95.44 99 THR A C 1
ATOM 759 O O . THR A 1 99 ? -6.488 2.108 -4.340 1.00 95.44 99 THR A O 1
ATOM 762 N N . PRO A 1 100 ? -7.637 1.002 -5.938 1.00 96.75 100 PRO A N 1
ATOM 763 C CA . PRO A 1 100 ? -8.594 0.421 -5.009 1.00 96.75 100 PRO A CA 1
ATOM 764 C C . PRO A 1 100 ? -8.039 -0.805 -4.292 1.00 96.75 100 PRO A C 1
ATOM 766 O O . PRO A 1 100 ? -7.553 -1.749 -4.914 1.00 96.75 100 PRO A O 1
ATOM 769 N N . PHE A 1 101 ? -8.213 -0.822 -2.973 1.00 97.31 101 PHE A N 1
ATOM 770 C CA . PHE A 1 101 ? -7.887 -1.957 -2.120 1.00 97.31 101 PHE A CA 1
ATOM 771 C C . PHE A 1 101 ? -9.109 -2.424 -1.342 1.00 97.31 101 PHE A C 1
ATOM 773 O O . PHE A 1 101 ? -9.745 -1.647 -0.635 1.00 97.31 101 PHE A O 1
ATOM 780 N N . GLU A 1 102 ? -9.412 -3.711 -1.406 1.00 96.88 102 GLU A N 1
ATOM 781 C CA . GLU A 1 102 ? -10.310 -4.338 -0.445 1.00 96.88 102 GLU A CA 1
ATOM 782 C C . GLU A 1 102 ? -9.586 -4.524 0.894 1.00 96.88 102 GLU A C 1
ATOM 784 O O . GLU A 1 102 ? -8.418 -4.922 0.933 1.00 96.88 102 GLU A O 1
ATOM 789 N N . VAL A 1 103 ? -10.281 -4.243 1.997 1.00 96.88 103 VAL A N 1
ATOM 790 C CA . VAL A 1 103 ? -9.786 -4.528 3.348 1.00 96.88 103 VAL A CA 1
ATOM 791 C C . VAL A 1 103 ? -10.172 -5.959 3.699 1.00 96.88 103 VAL A C 1
ATOM 793 O O . VAL 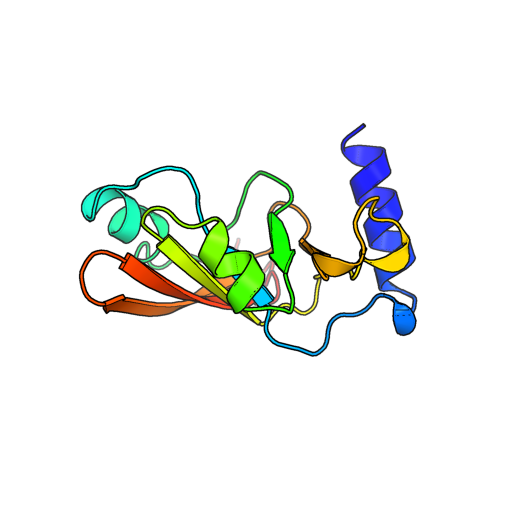A 1 103 ? -11.326 -6.238 4.011 1.00 96.88 103 VAL A O 1
ATOM 796 N N . VAL A 1 104 ? -9.205 -6.871 3.628 1.00 96.25 104 VAL A N 1
ATOM 797 C CA . VAL A 1 104 ? -9.420 -8.316 3.831 1.00 96.25 104 VAL A CA 1
ATOM 798 C C . VAL A 1 104 ? -9.106 -8.768 5.258 1.00 96.25 104 VAL A C 1
ATOM 800 O O . VAL A 1 104 ? -9.482 -9.866 5.665 1.00 96.25 104 VAL A O 1
ATOM 803 N N . GLY A 1 105 ? -8.436 -7.918 6.036 1.00 96.25 105 GLY A N 1
ATOM 804 C CA . GLY A 1 105 ? -8.132 -8.161 7.438 1.00 96.25 105 GLY A CA 1
ATOM 805 C C . GLY A 1 105 ? -7.983 -6.851 8.196 1.00 96.25 105 GLY A C 1
ATOM 806 O O . GLY A 1 105 ? -7.364 -5.904 7.717 1.00 96.25 105 GLY A O 1
ATOM 807 N N . LEU A 1 106 ? -8.558 -6.790 9.392 1.00 96.81 106 LEU A N 1
ATOM 808 C CA . LEU A 1 106 ? -8.440 -5.645 10.285 1.00 96.81 106 LEU A CA 1
ATOM 809 C C . LEU A 1 106 ? -8.359 -6.159 11.719 1.00 96.81 106 LEU A C 1
ATOM 811 O O . LEU A 1 106 ? -9.328 -6.697 12.253 1.00 96.81 106 LEU A O 1
ATOM 815 N N . LYS A 1 107 ? -7.186 -6.027 12.341 1.00 96.06 107 LYS A N 1
ATOM 816 C CA . LYS A 1 107 ? -6.944 -6.512 13.706 1.00 96.06 107 LYS A CA 1
ATOM 817 C C . LYS A 1 107 ? -6.120 -5.516 14.501 1.00 96.06 107 LYS A C 1
ATOM 819 O O . LYS A 1 107 ? -5.173 -4.932 13.982 1.00 96.06 107 LYS A O 1
ATOM 824 N N . LYS A 1 108 ? -6.429 -5.369 15.784 1.00 94.88 108 LYS A N 1
ATOM 825 C CA . LYS A 1 108 ? -5.607 -4.598 16.716 1.00 94.88 108 LYS A CA 1
ATOM 826 C C . LYS A 1 108 ? -4.727 -5.551 17.515 1.00 94.88 108 LYS A C 1
ATOM 828 O O . LYS A 1 108 ? -5.235 -6.475 18.145 1.00 94.88 108 LYS A O 1
ATOM 833 N N . MET A 1 109 ? -3.416 -5.342 17.477 1.00 91.12 109 MET A N 1
ATOM 834 C CA . MET A 1 109 ? -2.445 -6.076 18.287 1.00 91.12 109 MET A CA 1
ATOM 835 C C . MET A 1 109 ? -1.755 -5.086 19.222 1.00 91.12 109 MET A C 1
ATOM 837 O O . MET A 1 109 ? -1.059 -4.179 18.771 1.00 91.12 109 MET A O 1
ATOM 841 N N . HIS A 1 110 ? -1.956 -5.248 20.530 1.00 87.75 110 HIS A N 1
ATOM 842 C CA . HIS A 1 110 ? -1.571 -4.247 21.531 1.00 87.75 110 HIS A CA 1
ATOM 843 C C . HIS A 1 110 ? -2.183 -2.870 21.196 1.00 87.75 110 HIS A C 1
ATOM 845 O O . HIS A 1 110 ? -3.406 -2.725 21.198 1.00 87.75 110 HIS A O 1
ATOM 851 N N . SER A 1 111 ? -1.353 -1.876 20.875 1.00 87.88 111 SER A N 1
ATOM 852 C CA . SER A 1 111 ? -1.777 -0.515 20.521 1.00 87.88 111 SER A CA 1
ATOM 853 C C . SER A 1 111 ? -1.729 -0.229 19.018 1.00 87.88 111 SER A C 1
ATOM 855 O O . SER A 1 111 ? -2.042 0.888 18.617 1.00 87.88 111 SER A O 1
ATOM 857 N N . THR A 1 112 ? -1.366 -1.216 18.194 1.00 91.06 112 THR A N 1
ATOM 858 C CA . THR A 1 112 ? -1.175 -1.037 16.752 1.00 91.06 112 THR A CA 1
ATOM 859 C C . THR A 1 112 ? -2.258 -1.767 15.974 1.00 91.06 112 THR A C 1
ATOM 861 O O . THR A 1 112 ? -2.522 -2.953 16.193 1.00 91.06 112 THR A O 1
ATOM 864 N N . TRP A 1 113 ? -2.887 -1.066 15.038 1.00 95.50 113 TRP A N 1
ATOM 865 C CA . TRP A 1 113 ? -3.777 -1.671 14.059 1.00 95.50 113 TRP A CA 1
ATOM 866 C C . TRP A 1 113 ? -2.981 -2.258 12.902 1.00 95.50 113 TRP A C 1
ATOM 868 O O . TRP A 1 113 ? -2.105 -1.609 12.342 1.00 95.50 113 TRP A O 1
ATOM 878 N N . HIS A 1 114 ? -3.320 -3.480 12.527 1.00 95.94 114 HIS A N 1
ATOM 879 C CA . HIS A 1 114 ? -2.815 -4.158 11.347 1.00 95.94 114 HIS A CA 1
ATOM 880 C C . HIS A 1 114 ? -3.961 -4.289 10.355 1.00 95.94 114 HIS A C 1
ATOM 882 O O . HIS A 1 114 ? -5.005 -4.866 10.680 1.00 95.94 114 HIS A O 1
ATOM 888 N N . VAL A 1 115 ? -3.756 -3.725 9.169 1.00 96.81 115 VAL A N 1
ATOM 889 C CA . VAL A 1 115 ? -4.734 -3.713 8.085 1.00 96.81 115 VAL A CA 1
ATOM 890 C C . VAL A 1 115 ? -4.158 -4.492 6.915 1.00 96.81 115 VAL A C 1
ATOM 892 O O . VAL A 1 115 ? -3.137 -4.099 6.351 1.00 96.81 115 VAL A O 1
ATOM 895 N N . ASP A 1 116 ? -4.817 -5.583 6.553 1.00 97.44 116 ASP A N 1
ATOM 896 C CA . ASP A 1 116 ? -4.475 -6.382 5.385 1.00 97.44 116 ASP A CA 1
ATOM 897 C C . ASP A 1 116 ? -5.320 -5.891 4.202 1.00 97.44 116 ASP A C 1
ATOM 899 O O . ASP A 1 116 ? -6.554 -5.872 4.254 1.00 97.44 116 ASP A O 1
ATOM 903 N N . LEU A 1 117 ? -4.641 -5.459 3.143 1.00 97.56 117 LEU A N 1
ATOM 904 C CA . LEU A 1 117 ? -5.204 -4.834 1.955 1.00 97.56 117 LEU A CA 1
ATOM 905 C C . LEU A 1 117 ? -4.874 -5.670 0.719 1.00 97.56 117 LEU A C 1
ATOM 907 O O . LEU A 1 117 ? -3.722 -6.054 0.503 1.00 97.56 117 LEU A O 1
ATOM 911 N N . LYS A 1 118 ? -5.869 -5.900 -0.135 1.00 97.44 118 LYS A N 1
ATOM 912 C CA . LYS A 1 118 ? -5.682 -6.568 -1.423 1.00 97.44 118 LYS A CA 1
ATOM 913 C C . LYS A 1 118 ? -6.177 -5.672 -2.543 1.00 97.44 118 LYS A C 1
ATOM 915 O O . LYS A 1 118 ? -7.330 -5.253 -2.529 1.00 97.44 118 LYS A O 1
ATOM 920 N N . GLU A 1 119 ? -5.304 -5.367 -3.493 1.00 96.88 119 GLU A N 1
ATOM 921 C CA . GLU A 1 119 ? -5.685 -4.606 -4.675 1.00 96.88 119 GLU A CA 1
ATOM 922 C C . GLU A 1 119 ? -6.760 -5.365 -5.445 1.00 96.88 119 GLU A C 1
ATOM 924 O O . GLU A 1 119 ? -6.658 -6.576 -5.672 1.00 96.88 119 GLU A O 1
ATOM 929 N N . VAL A 1 120 ? -7.799 -4.639 -5.830 1.00 95.44 120 VAL A N 1
ATOM 930 C CA . VAL A 1 120 ? -8.871 -5.148 -6.680 1.00 95.44 120 VAL A CA 1
ATOM 931 C C . VAL A 1 120 ? -8.834 -4.405 -8.004 1.00 95.44 120 VAL A C 1
ATOM 933 O O . VAL A 1 120 ? -8.319 -3.293 -8.089 1.00 95.44 120 VAL A O 1
ATOM 936 N N . GLN A 1 121 ? -9.364 -5.012 -9.062 1.00 89.12 121 GLN A N 1
ATOM 937 C CA . GLN A 1 121 ? -9.577 -4.251 -10.285 1.00 89.12 121 GLN A CA 1
ATOM 938 C C . GLN A 1 121 ? -10.678 -3.228 -10.036 1.00 89.12 121 GLN A C 1
ATOM 940 O O . GLN A 1 121 ? -11.655 -3.506 -9.335 1.00 89.12 121 GLN A O 1
ATOM 945 N N . ASP A 1 122 ? -10.509 -2.040 -10.607 1.00 76.19 122 ASP A N 1
ATOM 946 C CA . ASP A 1 122 ? -11.584 -1.066 -10.655 1.00 76.19 122 ASP A CA 1
ATOM 947 C C . ASP A 1 122 ? -12.626 -1.605 -11.638 1.00 76.19 122 ASP A C 1
ATOM 949 O O . ASP A 1 122 ? -12.554 -1.369 -12.845 1.00 76.19 122 ASP A O 1
ATOM 953 N N . ASN A 1 123 ? -13.550 -2.426 -11.135 1.00 57.50 123 ASN A N 1
ATOM 954 C CA . ASN A 1 123 ? -14.734 -2.795 -11.888 1.00 57.50 123 ASN A CA 1
ATOM 955 C C . ASN A 1 123 ? -15.550 -1.512 -12.018 1.00 57.50 123 ASN A C 1
ATOM 957 O O . ASN A 1 123 ? -16.360 -1.183 -11.153 1.00 57.50 123 ASN A O 1
ATOM 961 N N . ALA A 1 124 ? -15.307 -0.772 -13.094 1.00 49.94 124 ALA A N 1
ATOM 962 C CA . ALA A 1 124 ? -16.181 0.287 -13.560 1.00 49.94 124 ALA A CA 1
ATOM 963 C C . ALA A 1 124 ? -17.484 -0.330 -14.101 1.00 49.94 124 ALA A C 1
ATOM 965 O O . ALA A 1 124 ? -17.836 -0.135 -15.255 1.00 49.94 124 ALA A O 1
ATOM 966 N N . ASP A 1 125 ? -18.187 -1.093 -13.266 1.00 48.28 125 ASP A N 1
ATOM 967 C CA . ASP A 1 125 ? -19.533 -1.583 -13.518 1.00 48.28 125 ASP A CA 1
ATOM 968 C C . ASP A 1 125 ? -20.433 -0.978 -12.442 1.00 48.28 125 ASP A C 1
ATOM 970 O O . ASP A 1 125 ? -20.487 -1.457 -11.307 1.00 48.28 125 ASP A O 1
ATOM 974 N N . GLY A 1 126 ? -21.122 0.116 -12.780 1.00 40.66 126 GLY A N 1
ATOM 975 C CA . GLY A 1 126 ? -22.076 0.703 -11.846 1.00 40.66 126 GLY A CA 1
ATOM 976 C C . GLY A 1 126 ? -22.649 2.072 -12.192 1.00 40.66 126 GLY A C 1
ATOM 977 O O . GLY A 1 126 ? -22.423 3.005 -11.430 1.00 40.66 126 GLY A O 1
ATOM 978 N N . SER A 1 127 ? -23.537 2.080 -13.195 1.00 39.69 127 SER A N 1
ATOM 979 C CA . SER A 1 127 ? -24.649 3.033 -13.449 1.00 39.69 127 SER A CA 1
ATOM 980 C C . SER A 1 127 ? -24.365 4.313 -14.234 1.00 39.69 127 SER A C 1
ATOM 982 O O . SER A 1 127 ? -23.633 5.191 -13.734 1.00 39.69 127 SER A O 1
#

Secondary structure (DSSP, 8-state):
-HHHHHHHHHHHTTSGGGB--S-EEEEE-S---HHHHHHHHSSSS-B--SS-EEEES-HHHHHHT-SSEEEEEE-SS-EE-TTTSS-GGG-EEEEPTT--EEEEEEEEETTEEEEEEEE--------

Foldseek 3Di:
DLVVVVVVLVVQLVDPVFWDQAKKKAADLDDDDPVRCCVQQVVPFWHFAQAKDKIASDHVLRVVRHDAEMEIEDDGSWTQCLVVDPHSVRSIIIHHGGQTWHFPDWDDDPRHIYTYTYGDPPPPPDD

Sequence (127 aa):
MVEALKSGLAKLARDPEYQVAVPLHRGIEKTMSDEEVMKRFNSGRPYRDEAFMSTSTDSVIANSLTSSVTLHLQSTSAVNVSPFAMNAYEKEAIIPPQTPFEVVGLKKMHSTWHVDLKEVQDNADGS